Protein AF-F5RN41-F1 (afdb_monomer)

pLDDT: mean 76.74, std 13.8, range [44.06, 93.31]

Nearest PDB structures (foldseek):
  7uoc-assembly1_B  TM=3.350E-01  e=8.739E+00  Orobanche minor

Solvent-accessible surface area (backbone atoms only — not comparable to full-atom values): 6614 Å² total; per-residue (Å²): 134,85,78,78,82,79,52,72,68,57,58,50,52,55,49,54,52,51,49,54,50,52,52,51,52,53,52,51,54,52,50,51,54,54,50,52,52,55,59,60,75,54,75,65,94,66,83,78,80,67,96,56,101,60,63,53,51,73,64,62,49,48,52,54,52,48,52,33,36,73,76,64,41,42,68,58,52,52,52,49,42,44,73,75,76,22,95,44,78,88,69,49,57,54,85,48,38,53,62,49,45,58,57,49,57,66,71,72,108

Sequence (109 aa):
MKIPAVNRKEVISMREENEAIAELIGVLHRLVNVLEEFVQSSEGEEPLPTEKTEAPTLEEVRAVLAKLSVEGHSAAVKSLIAKFGANKLSDIAPEQYAALLKEAERIGT

Mean predicted aligned error: 16.76 Å

Structure (mmCIF, N/CA/C/O backbone):
data_AF-F5RN41-F1
#
_entry.id   AF-F5RN41-F1
#
loop_
_atom_site.group_PDB
_atom_site.id
_atom_site.type_symbol
_atom_site.label_atom_id
_atom_site.label_alt_id
_atom_site.label_comp_id
_atom_site.label_asym_id
_atom_site.label_entity_id
_atom_site.label_seq_id
_atom_site.pdbx_PDB_ins_code
_atom_site.Cartn_x
_atom_site.Cartn_y
_atom_site.Cartn_z
_atom_site.occupancy
_atom_site.B_iso_or_equiv
_atom_site.auth_seq_id
_atom_site.auth_comp_id
_atom_site.auth_asym_id
_atom_site.auth_atom_id
_atom_site.pdbx_PDB_model_num
ATOM 1 N N . MET A 1 1 ? 17.973 -23.896 -56.643 1.00 52.78 1 MET A N 1
ATOM 2 C CA . MET A 1 1 ? 17.665 -22.744 -55.769 1.00 52.78 1 MET A CA 1
ATOM 3 C C . MET A 1 1 ? 18.743 -21.691 -55.971 1.00 52.78 1 MET A C 1
ATOM 5 O O . MET A 1 1 ? 19.902 -21.988 -55.722 1.00 52.78 1 MET A O 1
ATOM 9 N N . LYS A 1 2 ? 18.400 -20.511 -56.501 1.00 48.88 2 LYS A N 1
ATOM 10 C CA . LYS A 1 2 ? 19.315 -19.360 -56.532 1.00 48.88 2 LYS A CA 1
ATOM 11 C C . LYS A 1 2 ? 19.191 -18.671 -55.176 1.00 48.88 2 LYS A C 1
ATOM 13 O O . LYS A 1 2 ? 18.124 -18.153 -54.870 1.00 48.88 2 LYS A O 1
ATOM 18 N N . ILE A 1 3 ? 20.233 -18.737 -54.355 1.00 56.66 3 ILE A N 1
ATOM 19 C CA . ILE A 1 3 ? 20.304 -17.952 -53.118 1.00 56.66 3 ILE A CA 1
ATOM 20 C C . ILE A 1 3 ? 20.410 -16.481 -53.557 1.00 56.66 3 ILE A C 1
ATOM 22 O O . ILE A 1 3 ? 21.265 -16.187 -54.399 1.00 56.66 3 ILE A O 1
ATOM 26 N N . PRO A 1 4 ? 19.534 -15.572 -53.094 1.00 66.56 4 PRO A N 1
ATOM 27 C CA . PRO A 1 4 ? 19.625 -14.169 -53.472 1.00 66.56 4 PRO A CA 1
ATOM 28 C C . PRO A 1 4 ? 20.949 -13.593 -52.959 1.00 66.56 4 PRO A C 1
ATOM 30 O O . PRO A 1 4 ? 21.332 -13.807 -51.809 1.00 66.56 4 PRO A O 1
ATOM 33 N N . ALA A 1 5 ? 21.676 -12.899 -53.837 1.00 67.88 5 ALA A N 1
ATOM 34 C CA . ALA A 1 5 ? 22.910 -12.219 -53.472 1.00 67.88 5 ALA A CA 1
ATOM 35 C C . ALA A 1 5 ? 22.551 -11.056 -52.541 1.00 67.88 5 ALA A C 1
ATOM 37 O O . ALA A 1 5 ? 21.943 -10.080 -52.976 1.00 67.88 5 ALA A O 1
ATOM 38 N N . VAL A 1 6 ? 22.879 -11.190 -51.257 1.00 69.50 6 VAL A N 1
ATOM 39 C CA . VAL A 1 6 ? 22.589 -10.158 -50.258 1.00 69.50 6 VAL A CA 1
ATOM 40 C C . VAL A 1 6 ? 23.445 -8.931 -50.572 1.00 69.50 6 VAL A C 1
ATOM 42 O O . VAL A 1 6 ? 24.669 -9.025 -50.696 1.00 69.50 6 VAL A O 1
ATOM 45 N N . ASN A 1 7 ? 22.798 -7.782 -50.762 1.00 79.31 7 ASN A N 1
ATOM 46 C CA . ASN A 1 7 ? 23.455 -6.544 -51.155 1.00 79.31 7 ASN A CA 1
ATOM 47 C C . ASN A 1 7 ? 24.377 -6.047 -50.029 1.00 79.31 7 ASN A C 1
ATOM 49 O O . ASN A 1 7 ? 23.967 -5.955 -48.873 1.00 79.31 7 ASN A O 1
ATOM 53 N N . ARG A 1 8 ? 25.619 -5.666 -50.358 1.00 73.19 8 ARG A N 1
ATOM 54 C CA . ARG A 1 8 ? 26.619 -5.176 -49.389 1.00 73.19 8 ARG A CA 1
ATOM 55 C C . ARG A 1 8 ? 26.091 -4.020 -48.529 1.00 73.19 8 ARG A C 1
ATOM 57 O O . ARG A 1 8 ? 26.459 -3.933 -47.365 1.00 73.19 8 ARG A O 1
ATOM 64 N N . LYS A 1 9 ? 25.226 -3.162 -49.082 1.00 74.38 9 LYS A N 1
ATOM 65 C CA . LYS A 1 9 ? 24.610 -2.045 -48.347 1.00 74.38 9 LYS A CA 1
ATOM 66 C C . LYS A 1 9 ? 23.615 -2.519 -47.275 1.00 74.38 9 LYS A C 1
ATOM 68 O O . LYS A 1 9 ? 23.616 -1.971 -46.182 1.00 74.38 9 LYS A O 1
ATOM 73 N N . GLU A 1 10 ? 22.830 -3.560 -47.556 1.00 75.50 10 GLU A N 1
ATOM 74 C CA . GLU A 1 10 ? 21.895 -4.158 -46.586 1.00 75.50 10 GLU A CA 1
ATOM 75 C C . GLU A 1 10 ? 22.636 -4.891 -45.464 1.00 75.50 10 GLU A C 1
ATOM 77 O O . GLU A 1 10 ? 22.256 -4.786 -44.304 1.00 75.50 10 GLU A O 1
ATOM 82 N N . VAL A 1 11 ? 23.748 -5.570 -45.778 1.00 74.94 11 VAL A N 1
ATOM 83 C CA . VAL A 1 11 ? 24.591 -6.221 -44.757 1.00 74.94 11 VAL A CA 1
ATOM 84 C C . VAL A 1 11 ? 25.178 -5.205 -43.776 1.00 74.94 11 VAL A C 1
ATOM 86 O O . VAL A 1 11 ? 25.326 -5.511 -42.596 1.00 74.94 11 VAL A O 1
ATOM 89 N N . ILE A 1 12 ? 25.542 -4.016 -44.260 1.00 75.00 12 ILE A N 1
ATOM 90 C CA . ILE A 1 12 ? 26.088 -2.942 -43.422 1.00 75.00 12 ILE A CA 1
ATOM 91 C C . ILE A 1 12 ? 24.985 -2.360 -42.528 1.00 75.00 12 ILE A C 1
ATOM 93 O O . ILE A 1 12 ? 25.178 -2.320 -41.319 1.00 75.00 12 ILE A O 1
ATOM 97 N N . SER A 1 13 ? 23.810 -2.047 -43.090 1.00 81.75 13 SER A N 1
ATOM 98 C CA . SER A 1 13 ? 22.644 -1.563 -42.324 1.00 81.75 13 SER A CA 1
ATOM 99 C C . SER A 1 13 ? 22.239 -2.538 -41.215 1.00 81.75 13 SER A C 1
ATOM 101 O O . SER A 1 13 ? 22.080 -2.157 -40.063 1.00 81.75 13 SER A O 1
ATOM 103 N N . MET A 1 14 ? 22.172 -3.835 -41.528 1.00 84.50 14 MET A N 1
ATOM 104 C CA . MET A 1 14 ? 21.797 -4.862 -40.555 1.00 84.50 14 MET A CA 1
ATOM 105 C C . MET A 1 14 ? 22.836 -5.027 -39.436 1.00 84.50 14 MET A C 1
ATOM 107 O O . MET A 1 14 ? 22.495 -5.389 -38.315 1.00 84.50 14 MET A O 1
ATOM 111 N N . ARG A 1 15 ? 24.121 -4.771 -39.715 1.00 82.25 15 ARG A N 1
ATOM 112 C CA . ARG A 1 15 ? 25.165 -4.771 -38.679 1.00 82.25 15 ARG A CA 1
ATOM 113 C C . ARG A 1 15 ? 25.035 -3.573 -37.746 1.00 82.25 15 ARG A C 1
ATOM 115 O O . ARG A 1 15 ? 25.200 -3.755 -36.549 1.00 82.25 15 ARG A O 1
ATOM 122 N N . GLU A 1 16 ? 24.724 -2.397 -38.281 1.00 86.75 16 GLU A N 1
ATOM 123 C CA . GLU A 1 16 ? 24.493 -1.182 -37.489 1.00 86.75 16 GLU A CA 1
ATOM 124 C C . GLU A 1 16 ? 23.255 -1.330 -36.591 1.00 86.75 16 GLU A C 1
ATOM 126 O O . GLU A 1 16 ? 23.306 -1.006 -35.408 1.00 86.75 16 GLU A O 1
ATOM 131 N N . GLU A 1 17 ? 22.173 -1.908 -37.118 1.00 84.62 17 GLU A N 1
ATOM 132 C CA . GLU A 1 17 ? 20.966 -2.217 -36.341 1.00 84.62 17 GLU A CA 1
ATOM 133 C C . GLU A 1 17 ? 21.245 -3.239 -35.230 1.00 84.62 17 GLU A C 1
ATOM 135 O O . GLU A 1 17 ? 20.824 -3.047 -34.091 1.00 84.62 17 GLU A O 1
ATOM 140 N N . ASN A 1 18 ? 22.004 -4.298 -35.525 1.00 86.81 18 ASN A N 1
ATOM 141 C CA . ASN A 1 18 ? 22.380 -5.300 -34.524 1.00 86.81 18 ASN A CA 1
ATOM 142 C C . ASN A 1 18 ? 23.288 -4.730 -33.424 1.00 86.81 18 ASN A C 1
ATOM 144 O O . ASN A 1 18 ? 23.172 -5.148 -32.273 1.00 86.81 18 ASN A O 1
ATOM 148 N N . GLU A 1 19 ? 24.159 -3.778 -33.759 1.00 90.38 19 GLU A N 1
ATOM 149 C CA . GLU A 1 19 ? 24.989 -3.074 -32.777 1.00 90.38 19 GLU A CA 1
ATOM 150 C C . GLU A 1 19 ? 24.122 -2.206 -31.854 1.00 90.38 19 GLU A C 1
ATOM 152 O O . GLU A 1 19 ? 24.231 -2.297 -30.633 1.00 90.38 19 GLU A O 1
ATOM 157 N N . ALA A 1 20 ? 23.174 -1.447 -32.416 1.00 87.88 20 ALA A N 1
ATOM 158 C CA . ALA A 1 20 ? 22.227 -0.653 -31.631 1.00 87.88 20 ALA A CA 1
ATOM 159 C C . ALA A 1 20 ? 21.351 -1.527 -30.709 1.00 87.88 20 ALA A C 1
ATOM 161 O O . ALA A 1 20 ? 21.055 -1.150 -29.573 1.00 87.88 20 ALA A O 1
ATOM 162 N N . ILE A 1 21 ? 20.963 -2.721 -31.169 1.00 89.44 21 ILE A N 1
ATOM 163 C CA . ILE A 1 21 ? 20.247 -3.709 -30.351 1.00 89.44 21 ILE A CA 1
ATOM 164 C C . ILE A 1 21 ? 21.134 -4.210 -29.202 1.00 89.44 21 ILE A C 1
ATOM 166 O O . ILE A 1 21 ? 20.656 -4.325 -28.072 1.00 89.44 21 ILE A O 1
ATOM 170 N N . ALA A 1 22 ? 22.417 -4.483 -29.455 1.00 91.75 22 ALA A N 1
ATOM 171 C CA . ALA A 1 22 ? 23.353 -4.919 -28.421 1.00 91.75 22 ALA A CA 1
ATOM 172 C C . ALA A 1 22 ? 23.561 -3.842 -27.342 1.00 91.75 22 ALA A C 1
ATOM 174 O O . ALA A 1 22 ? 23.563 -4.158 -26.148 1.00 91.75 22 ALA A O 1
ATOM 175 N N . GLU A 1 23 ? 23.655 -2.571 -27.738 1.00 93.31 23 GLU A N 1
ATOM 176 C CA . GLU A 1 23 ? 23.729 -1.451 -26.795 1.00 93.31 23 GLU A CA 1
ATOM 177 C C . GLU A 1 23 ? 22.454 -1.324 -25.952 1.00 93.31 23 GLU A C 1
ATOM 179 O O . GLU A 1 23 ? 22.537 -1.197 -24.727 1.00 93.31 23 GLU A O 1
ATOM 184 N N . LEU A 1 24 ? 21.271 -1.431 -26.570 1.00 91.56 24 LEU A N 1
ATOM 185 C CA . LEU A 1 24 ? 19.990 -1.385 -25.860 1.00 91.56 24 LEU A CA 1
ATOM 186 C C . LEU A 1 24 ? 19.871 -2.509 -24.823 1.00 91.56 24 LEU A C 1
ATOM 188 O O . LEU A 1 24 ? 19.470 -2.257 -23.686 1.00 91.56 24 LEU A O 1
ATOM 192 N N . ILE A 1 25 ? 20.260 -3.735 -25.183 1.00 92.75 25 ILE A N 1
ATOM 193 C CA . ILE A 1 25 ? 20.294 -4.873 -24.252 1.00 92.75 25 ILE A CA 1
ATOM 194 C C . ILE A 1 25 ? 21.232 -4.568 -23.076 1.00 92.75 25 ILE A C 1
ATOM 196 O O . ILE A 1 25 ? 20.882 -4.816 -21.922 1.00 92.75 25 ILE A O 1
ATOM 200 N N . GLY A 1 26 ? 22.397 -3.972 -23.345 1.00 91.56 26 GLY A N 1
ATOM 201 C CA . GLY A 1 26 ? 23.337 -3.552 -22.307 1.00 91.56 26 GLY A CA 1
ATOM 202 C C . GLY A 1 26 ? 22.747 -2.525 -21.335 1.00 91.56 26 GLY A C 1
ATOM 203 O O . GLY A 1 26 ? 22.946 -2.636 -20.123 1.00 91.56 26 GLY A O 1
ATOM 204 N N . VAL A 1 27 ? 21.991 -1.548 -21.841 1.00 91.88 27 VAL A N 1
ATOM 205 C CA . VAL A 1 27 ? 21.297 -0.549 -21.012 1.00 91.88 27 VAL A CA 1
ATOM 206 C C . VAL A 1 27 ? 20.188 -1.194 -20.179 1.00 91.88 27 VAL A C 1
ATOM 208 O O . VAL A 1 27 ? 20.079 -0.903 -18.988 1.00 91.88 27 VAL A O 1
ATOM 211 N N . LEU A 1 28 ? 19.406 -2.104 -20.764 1.00 91.81 28 LEU A N 1
ATOM 212 C CA . LEU A 1 28 ? 18.346 -2.819 -20.051 1.00 91.81 28 LEU A CA 1
ATOM 213 C C . LEU A 1 28 ? 18.906 -3.689 -18.922 1.00 91.81 28 LEU A C 1
ATOM 215 O O . LEU A 1 28 ? 18.387 -3.639 -17.811 1.00 91.81 28 LEU A O 1
ATOM 219 N N . HIS A 1 29 ? 20.001 -4.416 -19.155 1.00 91.62 29 HIS A N 1
ATOM 220 C CA . HIS A 1 29 ? 20.658 -5.192 -18.099 1.00 91.62 29 HIS A CA 1
ATOM 221 C C . HIS A 1 29 ? 21.178 -4.309 -16.959 1.00 91.62 29 HIS A C 1
ATOM 223 O O . HIS A 1 29 ? 21.045 -4.671 -15.792 1.00 91.62 29 HIS A O 1
ATOM 229 N N . ARG A 1 30 ? 21.725 -3.126 -17.268 1.00 90.00 30 ARG A N 1
ATOM 230 C CA . ARG A 1 30 ? 22.138 -2.160 -16.236 1.00 90.00 30 ARG A CA 1
ATOM 231 C C . ARG A 1 30 ? 20.951 -1.652 -15.423 1.00 90.00 30 ARG A C 1
ATOM 233 O O . ARG A 1 30 ? 21.067 -1.541 -14.209 1.00 90.00 30 ARG A O 1
ATOM 240 N N . LEU A 1 31 ? 19.823 -1.367 -16.075 1.00 88.31 31 LEU A N 1
ATOM 241 C CA . LEU A 1 31 ? 18.606 -0.932 -15.392 1.00 88.31 31 LEU A CA 1
ATOM 242 C C . LEU A 1 31 ? 18.064 -2.025 -14.464 1.00 88.31 31 LEU A C 1
ATOM 244 O O . LEU A 1 31 ? 17.736 -1.728 -13.320 1.00 88.31 31 LEU A O 1
ATOM 248 N N . VAL A 1 32 ? 18.021 -3.276 -14.930 1.00 88.38 32 VAL A N 1
ATOM 249 C CA . VAL A 1 32 ? 17.610 -4.426 -14.109 1.00 88.38 32 VAL A CA 1
ATOM 250 C C . VAL A 1 32 ? 18.501 -4.554 -12.875 1.00 88.38 32 VAL A C 1
ATOM 252 O O . VAL A 1 32 ? 17.976 -4.646 -11.775 1.00 88.38 32 VAL A O 1
ATOM 255 N N . ASN A 1 33 ? 19.823 -4.447 -13.027 1.00 85.50 33 ASN A N 1
ATOM 256 C CA . ASN A 1 33 ? 20.750 -4.553 -11.900 1.00 85.50 33 ASN A CA 1
ATOM 257 C C . ASN A 1 33 ? 20.548 -3.440 -10.852 1.00 85.50 33 ASN A C 1
ATOM 259 O O . ASN A 1 33 ? 20.620 -3.696 -9.656 1.00 85.50 33 ASN A O 1
ATOM 263 N N . VAL A 1 34 ? 20.266 -2.205 -11.286 1.00 84.25 34 VAL A N 1
ATOM 264 C CA . VAL A 1 34 ? 19.952 -1.084 -10.375 1.00 84.25 34 VAL A CA 1
ATOM 265 C C . VAL A 1 34 ? 18.612 -1.300 -9.664 1.00 84.25 34 VAL A C 1
ATOM 267 O O . VAL A 1 34 ? 18.474 -0.966 -8.489 1.00 84.25 34 VAL A O 1
ATOM 270 N N . LEU A 1 35 ? 17.619 -1.862 -10.357 1.00 80.88 35 LEU A N 1
ATOM 271 C CA . LEU A 1 35 ? 16.325 -2.187 -9.759 1.00 80.88 35 LEU A CA 1
ATOM 272 C C . LEU A 1 35 ? 16.436 -3.340 -8.753 1.00 80.88 35 LEU A C 1
ATOM 274 O O . LEU A 1 35 ? 15.829 -3.256 -7.691 1.00 80.88 35 LEU A O 1
ATOM 278 N N . GLU A 1 36 ? 17.231 -4.374 -9.036 1.00 78.31 36 GLU A N 1
ATOM 279 C CA . GLU A 1 36 ? 17.509 -5.461 -8.086 1.00 78.31 36 GLU A CA 1
ATOM 280 C C . GLU A 1 36 ? 18.202 -4.943 -6.818 1.00 78.31 36 GLU A C 1
ATOM 282 O O . GLU A 1 36 ? 17.800 -5.296 -5.711 1.00 78.31 36 GLU A O 1
ATOM 287 N N . GLU A 1 37 ? 19.174 -4.038 -6.962 1.00 73.31 37 GLU A N 1
ATOM 288 C CA . GLU A 1 37 ? 19.850 -3.392 -5.829 1.00 73.31 37 GLU A CA 1
ATOM 289 C C . GLU A 1 37 ? 18.888 -2.521 -4.998 1.00 73.31 37 GLU A C 1
ATOM 291 O O . GLU A 1 37 ? 18.961 -2.501 -3.765 1.00 73.31 37 GLU A O 1
ATOM 296 N N . PHE A 1 38 ? 17.941 -1.840 -5.651 1.00 69.25 38 PHE A N 1
ATOM 297 C CA . PHE A 1 38 ? 16.908 -1.048 -4.978 1.00 69.25 38 PHE A CA 1
ATOM 298 C C . PHE A 1 38 ? 15.907 -1.922 -4.208 1.00 69.25 38 PHE A C 1
ATOM 300 O O . PHE A 1 38 ? 15.515 -1.571 -3.097 1.00 69.25 38 PHE A O 1
ATOM 307 N N . VAL A 1 39 ? 15.526 -3.074 -4.768 1.00 67.56 39 VAL A N 1
ATOM 308 C CA . VAL A 1 39 ? 14.632 -4.040 -4.109 1.00 67.56 39 VAL A CA 1
ATOM 309 C C . VAL A 1 39 ? 15.318 -4.686 -2.898 1.00 67.56 39 VAL A C 1
ATOM 311 O O . VAL A 1 39 ? 14.693 -4.798 -1.848 1.00 67.56 39 VAL A O 1
ATOM 314 N N . GLN A 1 40 ? 16.606 -5.032 -2.994 1.00 58.72 40 GLN A N 1
ATOM 315 C CA . GLN A 1 40 ? 17.379 -5.619 -1.883 1.00 58.72 40 GLN A CA 1
ATOM 316 C C . GLN A 1 40 ? 17.728 -4.609 -0.780 1.00 58.72 40 GLN A C 1
ATOM 318 O O . GLN A 1 40 ? 17.772 -4.950 0.398 1.00 58.72 40 GLN A O 1
ATOM 323 N N . SER A 1 41 ? 17.926 -3.334 -1.122 1.00 53.22 41 SER A N 1
ATOM 324 C CA . SER A 1 41 ? 18.172 -2.278 -0.124 1.00 53.22 41 SER A CA 1
ATOM 325 C C . SER A 1 41 ? 16.919 -1.903 0.686 1.00 53.22 41 SER A C 1
ATOM 327 O O . SER A 1 41 ? 17.011 -1.139 1.647 1.00 53.22 41 SER A O 1
ATOM 329 N N . SER A 1 42 ? 15.757 -2.452 0.316 1.00 47.59 42 SER A N 1
ATOM 330 C CA . SER A 1 42 ? 14.480 -2.336 1.022 1.00 47.59 42 SER A CA 1
ATOM 331 C C . SER A 1 42 ? 14.131 -3.603 1.818 1.00 47.59 42 SER A C 1
ATOM 333 O O . SER A 1 42 ? 12.954 -3.874 2.045 1.00 47.59 42 SER A O 1
ATOM 335 N N . GLU A 1 43 ? 15.122 -4.365 2.290 1.00 45.12 43 GLU A N 1
ATOM 336 C CA . GLU A 1 43 ? 14.926 -5.414 3.303 1.00 45.12 43 GLU A CA 1
ATOM 337 C C . GLU A 1 43 ? 14.686 -4.792 4.696 1.00 45.12 43 GLU A C 1
ATOM 339 O O . GLU A 1 43 ? 15.454 -4.926 5.646 1.00 45.12 43 GLU A O 1
ATOM 344 N N . GLY A 1 44 ? 13.578 -4.055 4.801 1.00 44.53 44 GLY A N 1
ATOM 345 C CA . GLY A 1 44 ? 12.699 -4.149 5.952 1.00 44.53 44 GLY A CA 1
ATOM 346 C C . GLY A 1 44 ? 11.748 -5.301 5.659 1.00 44.53 44 GLY A C 1
ATOM 347 O O . GLY A 1 44 ? 10.984 -5.244 4.706 1.00 44.53 44 GLY A O 1
ATOM 348 N N . GLU A 1 45 ? 11.880 -6.363 6.437 1.00 50.12 45 GLU A N 1
ATOM 349 C CA . GLU A 1 45 ? 11.069 -7.577 6.444 1.00 50.12 45 GLU A CA 1
ATOM 350 C C . GLU A 1 45 ? 9.569 -7.282 6.231 1.00 50.12 45 GLU A C 1
ATOM 352 O O . GLU A 1 45 ? 8.850 -6.929 7.161 1.00 50.12 45 GLU A O 1
ATOM 357 N N . GLU A 1 46 ? 9.083 -7.434 5.001 1.00 45.78 46 GLU A N 1
ATOM 358 C CA . GLU A 1 46 ? 7.656 -7.534 4.701 1.00 45.78 46 GLU A CA 1
ATOM 359 C C . GLU A 1 46 ? 7.494 -8.647 3.655 1.00 45.78 46 GLU A C 1
ATOM 361 O O . GLU A 1 46 ? 8.119 -8.600 2.590 1.00 45.78 46 GLU A O 1
ATOM 366 N N . PRO A 1 47 ? 6.752 -9.724 3.969 1.00 50.16 47 PRO A N 1
ATOM 367 C CA . PRO A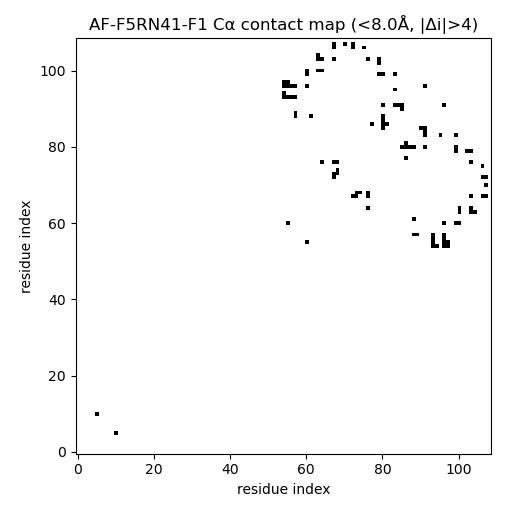 1 47 ? 6.655 -10.869 3.086 1.00 50.16 47 PRO A CA 1
ATOM 368 C C . PRO A 1 47 ? 5.951 -10.448 1.796 1.00 50.16 47 PRO A C 1
ATOM 370 O O . PRO A 1 47 ? 4.839 -9.926 1.817 1.00 50.16 47 PRO A O 1
ATOM 373 N N . LEU A 1 48 ? 6.620 -10.711 0.672 1.00 48.44 48 LEU A N 1
ATOM 374 C CA . LEU A 1 48 ? 6.091 -10.577 -0.683 1.00 48.44 48 LEU A CA 1
ATOM 375 C C . LEU A 1 48 ? 4.660 -11.139 -0.751 1.00 48.44 48 LEU A C 1
ATOM 377 O O . LEU A 1 48 ? 4.483 -12.340 -0.503 1.00 48.44 48 LEU A O 1
ATOM 381 N N . PRO A 1 49 ? 3.643 -10.342 -1.134 1.00 48.19 49 PRO A N 1
ATOM 382 C CA . PRO A 1 49 ? 2.340 -10.887 -1.447 1.00 48.19 49 PRO A CA 1
ATOM 383 C C . PRO A 1 49 ? 2.503 -11.709 -2.718 1.00 48.19 49 PRO A C 1
ATOM 385 O O . PRO A 1 49 ? 2.637 -11.188 -3.826 1.00 48.19 49 PRO A O 1
ATOM 388 N N . THR A 1 50 ? 2.532 -13.026 -2.542 1.00 44.06 50 THR A N 1
ATOM 389 C CA . THR A 1 50 ? 2.229 -13.968 -3.609 1.00 44.06 50 THR A CA 1
ATOM 390 C C . THR A 1 50 ? 1.001 -13.460 -4.343 1.00 44.06 50 THR A C 1
ATOM 392 O O . THR A 1 50 ? 0.002 -13.157 -3.690 1.00 44.06 50 THR A O 1
ATOM 395 N N . GLU A 1 51 ? 1.075 -13.393 -5.673 1.00 50.91 51 GLU A N 1
ATOM 396 C CA . GLU A 1 51 ? -0.085 -13.267 -6.547 1.00 50.91 51 GLU A CA 1
ATOM 397 C C . GLU A 1 51 ? -1.080 -14.377 -6.215 1.00 50.91 51 GLU A C 1
ATOM 399 O O . GLU A 1 51 ? -1.103 -15.473 -6.771 1.00 50.91 51 GLU A O 1
ATOM 404 N N . LYS A 1 52 ? -1.929 -14.070 -5.259 1.00 44.78 52 LYS A N 1
ATOM 405 C CA . LYS A 1 52 ? -3.237 -14.629 -5.129 1.00 44.78 52 LYS A CA 1
ATOM 406 C C . LYS A 1 52 ? -4.129 -13.418 -5.046 1.00 44.78 52 LYS A C 1
ATOM 408 O O . LYS A 1 52 ? -3.836 -12.443 -4.364 1.00 44.78 52 LYS A O 1
ATOM 413 N N . THR A 1 53 ? -5.245 -13.496 -5.737 1.00 49.75 53 THR A N 1
ATOM 414 C CA . THR A 1 53 ? -6.464 -12.763 -5.413 1.00 49.75 53 THR A CA 1
ATOM 415 C C . THR A 1 53 ? -6.927 -13.120 -3.990 1.00 49.75 53 THR A C 1
ATOM 417 O O . THR A 1 53 ? -8.003 -13.675 -3.796 1.00 49.75 53 THR A O 1
ATOM 420 N N . GLU A 1 54 ? -6.080 -12.894 -2.992 1.00 52.97 54 GLU A N 1
ATOM 421 C CA . GLU A 1 54 ? -6.369 -13.032 -1.580 1.00 52.97 54 GLU A CA 1
ATOM 422 C C . GLU A 1 54 ? -6.705 -11.631 -1.088 1.00 52.97 54 GLU A C 1
ATOM 424 O O . GLU A 1 54 ? -6.054 -10.645 -1.431 1.00 52.97 54 GLU A O 1
ATOM 429 N N . ALA A 1 55 ? -7.831 -11.539 -0.390 1.00 57.91 55 ALA A N 1
ATOM 430 C CA . ALA A 1 55 ? -8.323 -10.294 0.158 1.00 57.91 55 ALA A CA 1
ATOM 431 C C . ALA A 1 55 ? -7.201 -9.557 0.918 1.00 57.91 55 ALA A C 1
ATOM 433 O O . ALA A 1 55 ? -6.368 -10.225 1.537 1.00 57.91 55 ALA A O 1
ATOM 434 N N . PRO A 1 56 ? -7.176 -8.211 0.880 1.00 67.12 56 PRO A N 1
ATOM 435 C CA . PRO A 1 56 ? -6.134 -7.429 1.536 1.00 67.12 56 PRO A CA 1
ATOM 436 C C . PRO A 1 56 ? -5.975 -7.869 2.983 1.00 67.12 56 PRO A C 1
ATOM 438 O O . PRO A 1 56 ? -6.961 -8.177 3.653 1.00 67.12 56 PRO A O 1
ATOM 441 N N . THR A 1 57 ? -4.740 -7.939 3.455 1.00 76.00 57 THR A N 1
ATOM 442 C CA . THR A 1 57 ? -4.443 -8.493 4.773 1.00 76.00 57 THR A CA 1
ATOM 443 C C . THR A 1 57 ? -4.857 -7.522 5.882 1.00 76.00 57 THR A C 1
ATOM 445 O O . THR A 1 57 ? -4.934 -6.305 5.697 1.00 76.00 57 THR A O 1
ATOM 448 N N . LEU A 1 58 ? -5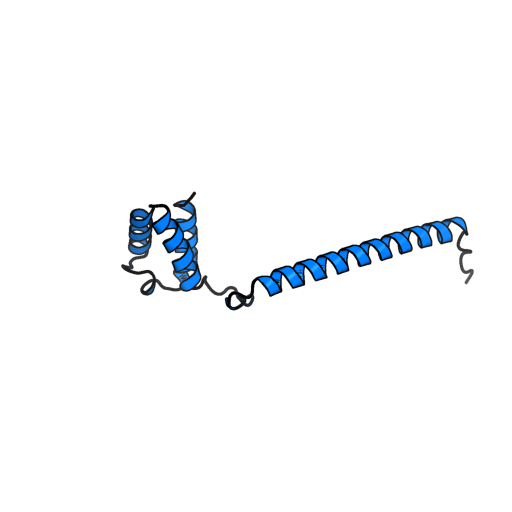.125 -8.054 7.080 1.00 77.00 58 LEU A N 1
ATOM 449 C CA . LEU A 1 58 ? -5.465 -7.242 8.257 1.00 77.00 58 LEU A CA 1
ATOM 450 C C . LEU A 1 58 ? -4.385 -6.179 8.546 1.00 77.00 58 LEU A C 1
ATOM 452 O O . LEU A 1 58 ? -4.715 -5.084 9.000 1.00 77.00 58 LEU A O 1
ATOM 456 N N . GLU A 1 59 ? -3.110 -6.494 8.307 1.00 75.88 59 GLU A N 1
ATOM 457 C CA . GLU A 1 59 ? -1.984 -5.581 8.531 1.00 75.88 59 GLU A CA 1
ATOM 458 C C . GLU A 1 59 ? -1.992 -4.389 7.580 1.00 75.88 59 GLU A C 1
ATOM 460 O O . GLU A 1 59 ? -1.949 -3.252 8.052 1.00 75.88 59 GLU A O 1
ATOM 465 N N . GLU A 1 60 ? -2.150 -4.618 6.277 1.00 77.62 60 GLU A N 1
ATOM 466 C CA . GLU A 1 60 ? -2.235 -3.542 5.281 1.00 77.62 60 GLU A CA 1
ATOM 467 C C . GLU A 1 60 ? -3.383 -2.580 5.605 1.00 77.62 60 GLU A C 1
ATOM 469 O O . GLU A 1 60 ? -3.224 -1.355 5.612 1.00 77.62 60 GLU A O 1
ATOM 474 N N . VAL A 1 61 ? -4.542 -3.131 5.971 1.00 8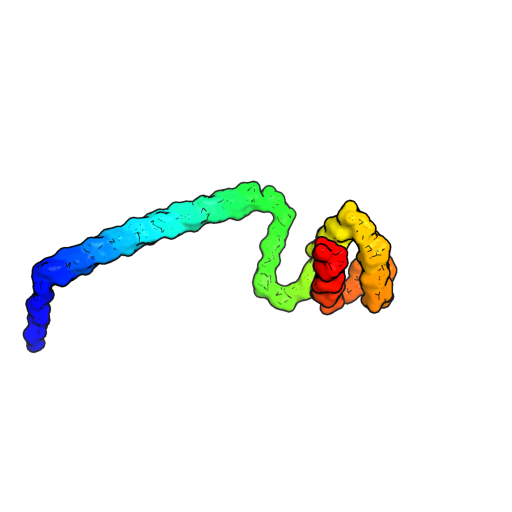2.31 61 VAL A N 1
ATOM 475 C CA . VAL A 1 61 ? -5.711 -2.328 6.335 1.00 82.31 61 VAL A CA 1
ATOM 476 C C . VAL A 1 61 ? -5.448 -1.537 7.621 1.00 82.31 61 VAL A C 1
ATOM 478 O O . VAL A 1 61 ? -5.807 -0.361 7.702 1.00 82.31 61 VAL A O 1
ATOM 481 N N . ARG A 1 62 ? -4.779 -2.125 8.627 1.00 82.44 62 ARG A N 1
ATOM 482 C CA . ARG A 1 62 ? -4.366 -1.382 9.833 1.00 82.44 62 ARG A CA 1
ATOM 483 C C . ARG A 1 62 ? -3.415 -0.247 9.495 1.00 82.44 62 ARG A C 1
ATOM 485 O O . ARG A 1 62 ? -3.586 0.828 10.061 1.00 82.44 62 ARG A O 1
ATOM 492 N N . ALA A 1 63 ? -2.453 -0.463 8.602 1.00 83.19 63 ALA A N 1
ATOM 493 C CA . ALA A 1 63 ? -1.480 0.552 8.222 1.00 83.19 63 ALA A CA 1
ATOM 494 C C . ALA A 1 63 ? -2.162 1.765 7.569 1.00 83.19 63 ALA A C 1
ATOM 496 O O . ALA A 1 63 ? -1.909 2.902 7.971 1.00 83.19 63 ALA A O 1
ATOM 497 N N . VAL A 1 64 ? -3.084 1.541 6.627 1.00 83.62 64 VAL A N 1
ATOM 498 C CA . VAL A 1 64 ? -3.828 2.627 5.960 1.00 83.62 64 VAL A CA 1
ATOM 499 C C . VAL A 1 64 ? -4.740 3.366 6.937 1.00 83.62 64 VAL A C 1
ATOM 501 O O . VAL A 1 64 ? -4.727 4.596 6.995 1.00 83.62 64 VAL A O 1
ATOM 504 N N . LEU A 1 65 ? -5.486 2.641 7.773 1.00 84.19 65 LEU A N 1
ATOM 505 C CA . LEU A 1 65 ? -6.338 3.265 8.787 1.00 84.19 65 LEU A CA 1
ATOM 506 C C . LEU A 1 65 ? -5.537 4.030 9.847 1.00 84.19 65 LEU A C 1
ATOM 508 O O . LEU A 1 65 ? -5.994 5.065 10.333 1.00 84.19 65 LEU A O 1
ATOM 512 N N . ALA A 1 66 ? -4.351 3.536 10.212 1.00 82.56 66 ALA A N 1
ATOM 513 C CA . ALA A 1 66 ? -3.449 4.218 11.129 1.00 82.56 66 ALA A CA 1
ATOM 514 C C . ALA A 1 66 ? -2.930 5.523 10.518 1.00 82.56 66 ALA A C 1
ATOM 516 O O . ALA A 1 66 ? -2.972 6.546 11.199 1.00 82.56 66 ALA A O 1
ATOM 517 N N . LYS A 1 67 ? -2.530 5.519 9.239 1.00 84.88 67 LYS A N 1
ATOM 518 C CA . LYS A 1 67 ? -2.141 6.739 8.511 1.00 84.88 67 LYS A CA 1
ATOM 519 C C . LYS A 1 67 ? -3.265 7.776 8.519 1.00 84.88 67 LYS A C 1
ATOM 521 O O . LYS A 1 67 ? -3.052 8.880 9.011 1.00 84.88 67 LYS A O 1
ATOM 526 N N . LEU A 1 68 ? -4.487 7.384 8.152 1.00 83.69 68 LEU A N 1
ATOM 527 C CA . LEU A 1 68 ? -5.656 8.269 8.227 1.00 83.69 68 LEU A CA 1
ATOM 528 C C . LEU A 1 68 ? -5.917 8.800 9.642 1.00 83.69 68 LEU A C 1
ATOM 530 O O . LEU A 1 68 ? -6.302 9.952 9.838 1.00 83.69 68 LEU A O 1
ATOM 534 N N . SER A 1 69 ? -5.745 7.951 10.656 1.00 79.75 69 SER A N 1
ATOM 535 C CA . SER A 1 69 ? -5.913 8.363 12.048 1.00 79.75 69 SER A CA 1
ATOM 536 C C . SER A 1 69 ? -4.869 9.401 12.465 1.00 79.75 69 SER A C 1
ATOM 538 O O . SER A 1 69 ? -5.209 10.302 13.232 1.00 79.75 69 SER A O 1
ATOM 540 N N . VAL A 1 70 ? -3.629 9.279 11.980 1.00 83.38 70 VAL A N 1
ATOM 541 C CA . VAL A 1 70 ? -2.534 10.237 12.214 1.00 83.38 70 VAL A CA 1
ATOM 542 C C . VAL A 1 70 ? -2.786 11.553 11.479 1.00 83.38 70 VAL A C 1
ATOM 544 O O . VAL A 1 70 ? -2.532 12.616 12.037 1.00 83.38 70 VAL A O 1
ATOM 547 N N . GLU A 1 71 ? -3.373 11.498 10.286 1.00 82.75 71 GLU A N 1
ATOM 548 C CA . GLU A 1 71 ? -3.805 12.671 9.512 1.00 82.75 71 GLU A CA 1
ATOM 549 C C . GLU A 1 71 ? -4.991 13.422 10.151 1.00 82.75 71 GLU A C 1
ATOM 551 O O . GLU A 1 71 ? -5.350 14.514 9.721 1.00 82.75 71 GLU A O 1
ATOM 556 N N . GLY A 1 72 ? -5.585 12.877 11.220 1.00 84.94 72 GLY A N 1
ATOM 557 C CA . GLY A 1 72 ? -6.686 13.500 11.961 1.00 84.94 72 GLY A CA 1
ATOM 558 C C . GLY A 1 72 ?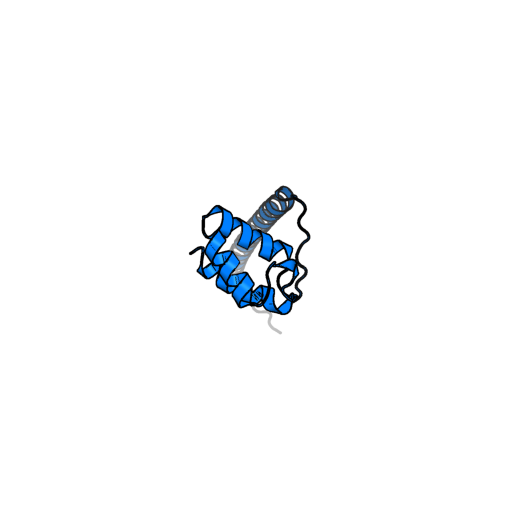 -8.069 12.947 11.612 1.00 84.94 72 GLY A C 1
ATOM 559 O O . GLY A 1 72 ? -9.059 13.315 12.245 1.00 84.94 72 GLY A O 1
ATOM 560 N N . HIS A 1 73 ? -8.159 11.981 10.696 1.00 85.94 73 HIS A N 1
ATOM 561 C CA . HIS A 1 73 ? -9.410 11.346 10.272 1.00 85.94 73 HIS A CA 1
ATOM 562 C C . HIS A 1 73 ? -9.848 10.172 11.169 1.00 85.94 73 HIS A C 1
ATOM 564 O O . HIS A 1 73 ? -10.688 9.355 10.787 1.00 85.94 73 HIS A O 1
ATOM 570 N N . SER A 1 74 ? -9.341 10.094 12.404 1.00 83.31 74 SER A N 1
ATOM 571 C CA . SER A 1 74 ? -9.624 9.007 13.359 1.00 83.31 74 SER A CA 1
ATOM 572 C C . SER A 1 74 ? -11.125 8.778 13.629 1.00 83.31 74 SER A C 1
ATOM 574 O O . SER A 1 74 ? -11.573 7.637 13.770 1.00 83.31 74 SER A O 1
ATOM 576 N N . ALA A 1 75 ? -11.933 9.844 13.653 1.00 85.94 75 ALA A N 1
ATOM 577 C CA . ALA A 1 75 ? -13.386 9.763 13.828 1.00 85.94 75 ALA A CA 1
ATOM 578 C C . ALA A 1 75 ? -14.099 9.162 12.602 1.00 85.94 75 ALA A C 1
ATOM 580 O O . ALA A 1 75 ? -15.047 8.381 12.746 1.00 85.94 75 ALA A O 1
ATOM 581 N N . ALA A 1 76 ? -13.620 9.491 11.401 1.00 85.69 76 ALA A N 1
ATOM 582 C CA . ALA A 1 76 ? -14.141 8.957 10.149 1.00 85.69 76 ALA A CA 1
ATOM 583 C C . ALA A 1 76 ? -13.772 7.474 9.995 1.00 85.69 76 ALA A C 1
ATOM 585 O O . ALA A 1 76 ? -14.636 6.666 9.666 1.00 85.69 76 ALA A O 1
ATOM 586 N N . VAL A 1 77 ? -12.546 7.092 10.370 1.00 85.69 77 VAL A N 1
ATOM 587 C CA . VAL A 1 77 ? -12.104 5.689 10.447 1.00 85.69 77 VAL A CA 1
ATOM 588 C C . VAL A 1 77 ? -12.971 4.872 11.411 1.00 85.69 77 VAL A C 1
ATOM 590 O O . VAL A 1 77 ? -13.440 3.792 11.058 1.00 85.69 77 VAL A O 1
ATOM 593 N N . LYS A 1 78 ? -13.251 5.381 12.619 1.00 85.56 78 LYS A N 1
ATOM 594 C CA . LYS A 1 78 ? -14.152 4.699 13.569 1.00 85.56 78 LYS A CA 1
ATOM 595 C C . LYS A 1 78 ? -15.561 4.522 13.012 1.00 85.56 78 LYS A C 1
ATOM 597 O O . LYS A 1 78 ? -16.143 3.449 13.150 1.00 85.56 78 LYS A O 1
ATOM 602 N N . SER A 1 79 ? -16.096 5.565 12.381 1.00 88.44 79 SER A N 1
ATOM 603 C CA . SER A 1 79 ? -17.423 5.523 11.758 1.00 88.44 79 SER A CA 1
ATOM 604 C C . SER A 1 79 ? -17.466 4.524 10.604 1.00 88.44 79 SER A C 1
ATOM 606 O O . SER A 1 79 ? -18.466 3.835 10.420 1.00 88.44 79 SER A O 1
ATOM 608 N N . LEU A 1 80 ? -16.364 4.404 9.863 1.00 88.19 80 LEU A N 1
ATOM 609 C CA . LEU A 1 80 ? -16.214 3.431 8.797 1.00 88.19 80 LEU A CA 1
ATOM 610 C C . LEU A 1 80 ? -16.255 2.000 9.341 1.00 88.19 80 LEU A C 1
ATOM 612 O O . LEU A 1 80 ? -17.086 1.220 8.897 1.00 88.19 80 LEU A O 1
ATOM 616 N N . ILE A 1 81 ? -15.444 1.673 10.350 1.00 87.00 81 ILE A N 1
ATOM 617 C CA . ILE A 1 81 ? -15.442 0.342 10.989 1.00 87.00 81 ILE A CA 1
ATOM 618 C C . ILE A 1 81 ? -16.843 0.001 11.538 1.00 87.00 81 ILE A C 1
ATOM 620 O O . ILE A 1 81 ? -17.345 -1.100 11.310 1.00 87.00 81 ILE A O 1
ATOM 624 N N . ALA A 1 82 ? -17.518 0.971 12.165 1.00 88.06 82 ALA A N 1
ATOM 625 C CA . ALA A 1 82 ? -18.888 0.810 12.654 1.00 88.06 82 ALA A CA 1
ATOM 626 C C . ALA A 1 82 ? -19.912 0.571 11.528 1.00 88.06 82 ALA A C 1
ATOM 628 O O . ALA A 1 82 ? -20.840 -0.217 11.702 1.00 88.06 82 ALA A O 1
ATOM 629 N N . LYS A 1 83 ? -19.735 1.192 10.352 1.00 87.81 83 LYS A N 1
ATOM 630 C CA . LYS A 1 83 ? -20.581 0.978 9.162 1.00 87.81 83 LYS A CA 1
ATOM 631 C C . LYS A 1 83 ? -20.494 -0.457 8.637 1.00 87.81 83 LYS A C 1
ATOM 633 O O . LYS A 1 83 ? -21.473 -0.964 8.098 1.00 87.81 83 LYS A O 1
ATOM 638 N N . PHE A 1 84 ? -19.353 -1.114 8.833 1.00 85.19 84 PHE A N 1
ATOM 639 C CA . PHE A 1 84 ? -19.170 -2.538 8.540 1.00 85.19 84 PHE A CA 1
ATOM 640 C C . PHE A 1 84 ? -19.701 -3.463 9.651 1.00 85.19 84 PHE A C 1
ATOM 642 O O . PHE A 1 84 ? -19.611 -4.678 9.522 1.00 85.19 84 PHE A O 1
ATOM 649 N N . GLY A 1 85 ? -20.303 -2.915 10.715 1.00 82.00 85 GLY A N 1
ATOM 650 C CA . GLY A 1 85 ? -20.924 -3.689 11.795 1.00 82.00 85 GLY A CA 1
ATOM 651 C C . GLY A 1 85 ? -19.952 -4.150 12.881 1.00 82.00 85 GLY A C 1
ATOM 652 O O . GLY A 1 85 ? -20.305 -5.003 13.691 1.00 82.00 85 GLY A O 1
ATOM 653 N N . ALA A 1 86 ? -18.744 -3.587 12.920 1.00 85.12 86 ALA A N 1
ATOM 654 C CA . ALA A 1 86 ? -17.702 -3.960 13.865 1.00 85.12 86 ALA A CA 1
ATOM 655 C C . ALA A 1 86 ? -17.287 -2.788 14.761 1.00 85.12 86 ALA A C 1
ATOM 657 O O . ALA A 1 86 ? -17.447 -1.620 14.415 1.00 85.12 86 ALA A O 1
ATOM 658 N N . ASN A 1 87 ? -16.693 -3.096 15.915 1.00 80.06 87 ASN A N 1
ATOM 659 C CA . ASN A 1 87 ? -16.092 -2.083 16.794 1.00 80.06 87 ASN A CA 1
ATOM 660 C C . ASN A 1 87 ? -14.579 -1.946 16.580 1.00 80.06 87 ASN A C 1
ATOM 662 O O . ASN A 1 87 ? -13.978 -0.937 16.959 1.00 80.06 87 ASN A O 1
ATOM 666 N N . LYS A 1 88 ? -13.947 -2.976 16.013 1.00 82.19 88 LYS A N 1
ATOM 667 C CA . LYS A 1 88 ? -12.510 -3.061 15.759 1.00 82.19 88 LYS A CA 1
ATOM 668 C C . LYS A 1 88 ? -12.294 -3.731 14.410 1.00 82.19 88 LYS A C 1
ATOM 670 O O . LYS A 1 88 ? -13.063 -4.600 14.022 1.00 82.19 88 LYS A O 1
ATOM 675 N N . LEU A 1 89 ? -11.202 -3.384 13.735 1.00 79.56 89 LEU A N 1
ATOM 676 C CA . LEU A 1 89 ? -10.847 -4.013 12.463 1.00 79.56 89 LEU A CA 1
ATOM 677 C C . LEU A 1 89 ? -10.670 -5.539 12.585 1.00 79.56 89 LEU A C 1
ATOM 679 O O . LEU A 1 89 ? -10.999 -6.268 11.660 1.00 79.56 89 LEU A O 1
ATOM 683 N N . SER A 1 90 ? -10.216 -6.018 13.747 1.00 78.75 90 SER A N 1
ATOM 684 C CA . SER A 1 90 ? -10.075 -7.450 14.041 1.00 78.75 90 SER A CA 1
ATOM 685 C C . SER A 1 90 ? -11.398 -8.228 14.011 1.00 78.75 90 SER A C 1
ATOM 687 O O . SER A 1 90 ? -11.360 -9.444 13.883 1.00 78.75 90 SER A O 1
ATOM 689 N N . ASP A 1 91 ? -12.538 -7.544 14.155 1.00 82.56 91 ASP A N 1
ATOM 690 C CA . ASP A 1 91 ? -13.871 -8.161 14.138 1.00 82.56 91 ASP A CA 1
ATOM 691 C C . ASP A 1 91 ? -14.499 -8.146 12.729 1.00 82.56 91 ASP A C 1
ATOM 693 O O . ASP A 1 91 ? -15.588 -8.680 12.530 1.00 82.56 91 ASP A O 1
ATOM 697 N N . ILE A 1 92 ? -13.844 -7.509 11.751 1.00 84.06 92 ILE A N 1
ATOM 698 C CA . ILE A 1 92 ? -14.313 -7.425 10.363 1.00 84.06 92 ILE A CA 1
ATOM 699 C C . ILE A 1 92 ? -13.783 -8.631 9.587 1.00 84.06 92 ILE A C 1
ATOM 701 O O . ILE A 1 92 ? -12.615 -8.995 9.724 1.00 84.06 92 ILE A O 1
ATOM 705 N N . ALA A 1 93 ? -14.638 -9.236 8.761 1.00 81.75 93 ALA A N 1
ATOM 706 C CA . ALA A 1 93 ? -14.254 -10.365 7.924 1.00 81.75 93 ALA A CA 1
ATOM 707 C C . ALA A 1 93 ? -13.241 -9.934 6.842 1.00 81.75 93 ALA A C 1
ATOM 709 O O . ALA A 1 93 ? -13.402 -8.853 6.264 1.00 81.75 93 ALA A O 1
ATOM 710 N N . PRO A 1 94 ? -12.253 -10.779 6.489 1.00 77.75 94 PRO A N 1
ATOM 711 C C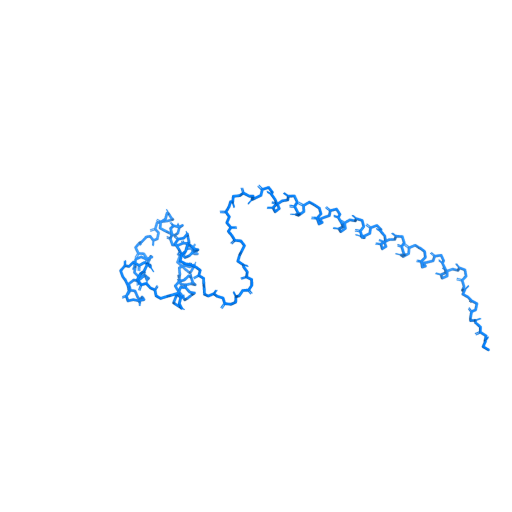A . PRO A 1 94 ? -11.264 -10.463 5.455 1.00 77.75 94 PRO A CA 1
ATOM 712 C C . PRO A 1 94 ? -11.885 -10.075 4.109 1.00 77.75 94 PRO A C 1
ATOM 714 O O . PRO A 1 94 ? -11.397 -9.193 3.413 1.00 77.75 94 PRO A O 1
ATOM 717 N N . GLU A 1 95 ? -13.034 -10.664 3.780 1.00 81.56 95 GLU A N 1
ATOM 718 C C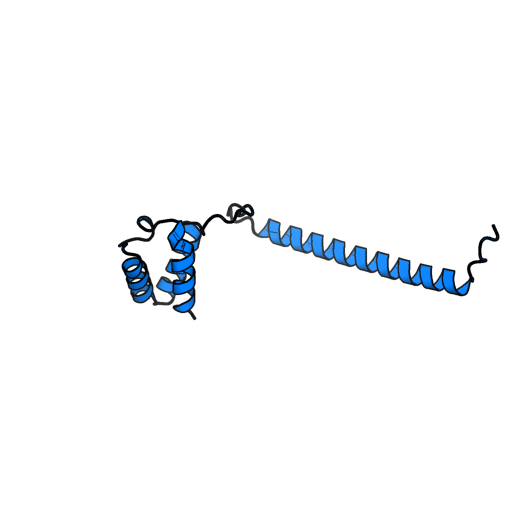A . GLU A 1 95 ? -13.820 -10.361 2.578 1.00 81.56 95 GLU A CA 1
ATOM 719 C C . GLU A 1 95 ? -14.257 -8.888 2.496 1.00 81.56 95 GLU A C 1
ATOM 721 O O . GLU A 1 95 ? -14.433 -8.339 1.409 1.00 81.56 95 GLU A O 1
ATOM 726 N N . GLN A 1 96 ? -14.425 -8.229 3.645 1.00 82.31 96 GLN A N 1
ATOM 727 C CA . GLN A 1 96 ? -14.851 -6.835 3.738 1.00 82.31 96 GLN A CA 1
ATOM 728 C C . GLN A 1 96 ? -13.675 -5.854 3.798 1.00 82.31 96 GLN A C 1
ATOM 730 O O . GLN A 1 96 ? -13.883 -4.656 3.593 1.00 82.31 96 GLN A O 1
ATOM 735 N N . TYR A 1 97 ? -12.441 -6.325 4.013 1.00 83.88 97 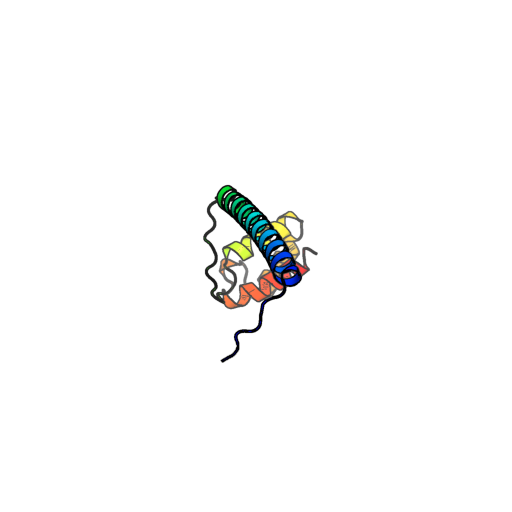TYR A N 1
ATOM 736 C CA . TYR A 1 97 ? -11.256 -5.466 4.081 1.00 83.88 97 TYR A CA 1
ATOM 737 C C . TYR A 1 97 ? -11.017 -4.684 2.791 1.00 83.88 97 TYR A C 1
ATOM 739 O O . TYR A 1 97 ? -10.691 -3.503 2.856 1.00 83.88 97 TYR A O 1
ATOM 747 N N . ALA A 1 98 ? -11.272 -5.282 1.624 1.00 82.94 98 ALA A N 1
ATOM 748 C CA . ALA A 1 98 ? -11.141 -4.591 0.339 1.00 82.94 98 ALA A CA 1
ATOM 749 C C . ALA A 1 98 ? -12.120 -3.417 0.194 1.00 82.94 98 ALA A C 1
ATOM 751 O O . ALA A 1 98 ? -11.760 -2.349 -0.304 1.00 82.94 98 ALA A O 1
ATOM 752 N N . ALA A 1 99 ? -13.365 -3.603 0.637 1.00 85.06 99 ALA A N 1
ATOM 753 C CA . ALA A 1 99 ? -14.372 -2.548 0.614 1.00 85.06 99 ALA A CA 1
ATOM 754 C C . ALA A 1 99 ? -14.061 -1.456 1.646 1.00 85.06 99 ALA A C 1
ATOM 756 O O . ALA A 1 99 ? -14.257 -0.272 1.373 1.00 85.06 99 ALA A O 1
ATOM 757 N N . LEU A 1 100 ? -13.552 -1.851 2.815 1.00 86.00 100 LEU A N 1
ATOM 758 C CA . LEU A 1 100 ? -13.163 -0.927 3.869 1.00 86.00 100 LEU A CA 1
ATOM 759 C C . LEU A 1 100 ? -11.967 -0.068 3.451 1.00 86.00 100 LEU A C 1
ATOM 761 O O . LEU A 1 100 ? -12.018 1.145 3.626 1.00 86.00 100 LEU A O 1
ATOM 765 N N . LEU A 1 101 ? -1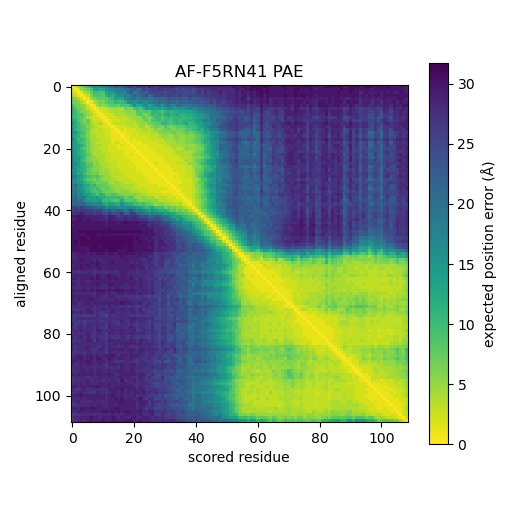0.932 -0.667 2.859 1.00 84.69 101 LEU A N 1
ATOM 766 C CA . LEU A 1 101 ? -9.753 0.047 2.362 1.00 84.69 101 LEU A CA 1
ATOM 767 C C . LEU A 1 101 ? -10.119 1.105 1.324 1.00 84.69 101 LEU A C 1
ATOM 769 O O . LEU A 1 101 ? -9.741 2.259 1.489 1.00 84.69 101 LEU A O 1
ATOM 773 N N . LYS A 1 102 ? -10.926 0.751 0.317 1.00 85.06 102 LYS A N 1
ATOM 774 C CA . LYS A 1 102 ? -11.374 1.712 -0.707 1.00 85.06 102 LYS A CA 1
ATOM 775 C C . LYS A 1 102 ? -12.077 2.927 -0.111 1.00 85.06 102 LYS A C 1
ATOM 777 O O . LYS A 1 102 ? -11.889 4.053 -0.560 1.00 85.06 102 LYS A O 1
ATOM 782 N N . GLU A 1 103 ? -12.915 2.700 0.893 1.00 85.06 103 GLU A N 1
A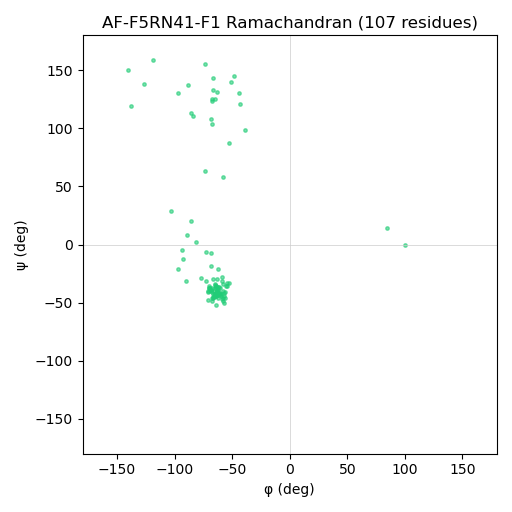TOM 783 C CA . GLU A 1 103 ? -13.656 3.780 1.536 1.00 85.06 103 GLU A CA 1
ATOM 784 C C . GLU A 1 103 ? -12.769 4.589 2.498 1.00 85.06 103 GLU A C 1
ATOM 786 O O . GLU A 1 103 ? -12.988 5.786 2.664 1.00 85.06 103 GLU A O 1
ATOM 791 N N . ALA A 1 104 ? -11.744 3.966 3.088 1.00 85.38 104 ALA A N 1
ATOM 792 C CA . ALA A 1 104 ? -10.719 4.650 3.867 1.00 85.38 104 ALA A CA 1
ATOM 793 C C . ALA A 1 104 ? -9.840 5.550 2.985 1.00 85.38 104 ALA A C 1
ATOM 795 O O . ALA A 1 104 ? -9.649 6.714 3.312 1.00 85.38 104 ALA A O 1
ATOM 796 N N . GLU A 1 105 ? -9.373 5.074 1.832 1.00 82.94 105 GLU A N 1
ATOM 797 C CA . GLU A 1 105 ? -8.596 5.882 0.877 1.00 82.94 105 GLU A CA 1
ATOM 798 C C . GLU A 1 105 ? -9.363 7.133 0.413 1.00 82.94 105 GLU A C 1
ATOM 800 O O . GLU A 1 105 ? -8.783 8.207 0.259 1.00 82.94 105 GLU A O 1
ATOM 805 N N . ARG A 1 106 ? -10.693 7.031 0.287 1.00 83.25 106 ARG A N 1
ATOM 806 C CA . ARG A 1 106 ? -11.590 8.152 -0.042 1.00 83.25 106 ARG A CA 1
ATOM 807 C C . ARG A 1 106 ? -11.705 9.210 1.069 1.00 83.25 106 ARG A C 1
ATOM 809 O O . ARG A 1 106 ? -12.224 10.293 0.823 1.00 83.25 106 ARG A O 1
ATOM 816 N N . ILE A 1 107 ? -11.328 8.883 2.305 1.00 82.62 107 ILE A N 1
ATOM 817 C CA . ILE A 1 107 ? -11.367 9.809 3.448 1.00 82.62 107 ILE A CA 1
ATOM 818 C C . ILE A 1 107 ? -10.040 10.573 3.587 1.00 82.62 107 ILE A C 1
ATOM 820 O O . ILE A 1 107 ? -10.065 11.705 4.060 1.00 82.62 107 ILE A O 1
ATOM 824 N N . GLY A 1 108 ? -8.913 9.964 3.200 1.00 70.44 108 GLY A N 1
ATOM 825 C CA . GLY A 1 108 ? -7.573 10.573 3.253 1.00 70.44 108 GLY A CA 1
ATOM 826 C C . GLY A 1 108 ? -7.160 11.345 1.990 1.00 70.44 108 GLY A C 1
ATOM 827 O O . GLY A 1 108 ? -5.997 11.716 1.865 1.00 70.44 108 GLY A O 1
ATOM 828 N N . THR A 1 109 ? -8.081 11.552 1.041 1.00 57.91 109 THR A N 1
ATOM 829 C CA . THR A 1 109 ? -7.906 12.394 -0.161 1.00 57.91 109 THR A CA 1
ATOM 830 C C . THR A 1 109 ? -8.656 13.710 -0.017 1.00 57.91 109 THR A C 1
ATOM 832 O O . THR A 1 109 ? -8.106 14.738 -0.470 1.00 57.91 109 THR A O 1
#

Radius of gyration: 26.86 Å; Cα contacts (8 Å, |Δi|>4): 57; chains: 1; bounding box: 48×36×73 Å

Organism: NCBI:txid888060

Foldseek 3Di:
DDDDDPDPVVVVVVVVVVVVVVVVVVVVVVVVVVVVVVVVVPPPDDDDPDPDPFQDDLVVLCVLLVVCVVVVCVVVLQVLCVVQVHRDSVVHDSVCSNVSSVVSVVSVD

Secondary structure (DSSP, 8-state):
-------HHHHHHHHHHHHHHHHHHHHHHHHHHHHHHHHHTT-S------S--PPPPHHHHHHHHHHHIIIIIHHHHHHHHHHTT-SSGGGS-HHHHHHHHHHHHTT--